Protein AF-A0A920QYJ3-F1 (afdb_monomer)

Nearest PDB structures (foldseek):
  7exs-assembly1_A  TM=9.050E-01  e=3.999E-08  Thermomicrobium roseum DSM 5159
  3m12-assembly1_A  TM=9.155E-01  e=8.946E-07  Bacillus sp. B-0618
  2uzz-assembly2_B  TM=8.452E-01  e=3.110E-07  Escherichia coli BL21(DE3)
  2olo-assembly1_A  TM=8.794E-01  e=6.937E-05  Streptomyces tendae
  3hzl-assembly1_A  TM=8.834E-01  e=9.466E-05  Streptomyces tendae

Mean predicted aligned error: 4.51 Å

Foldseek 3Di:
DVPPQDKDKDFQVRCCVQQVVDDDDGPDIDIGRPPDDDDPVVVVVVVVVVVCVVVPDDDDPPKAWQEKDDDDQAIWTDIPVDIDTDNYDDDPPQCCSCVHPVVCVVPRHDDDDDDDFAADPDLVSQACVRHGWDWDQDPVGIDTDHGDDPDHGD

pLDDT: mean 94.64, std 5.42, range [56.47, 98.69]

Radius of gyration: 22.28 Å; Cα contacts (8 Å, |Δi|>4): 177; chains: 1; bounding box: 51×38×58 Å

Sequence (154 aa):
MLHDIPHRVLNHAQINEEFPGYQLPPGHMGLLQGDGGFVLSERSIVAYANAAMSTGAEIHAREVVSGWEPDQGGVRVFTDRGEYTAERLVITAGAWTSGMVPILDDLAVPERQVLAWLQPIDGSLYTPEVFPVFNAYFDEGRYYGFPVYGIPGF

Solvent-accessible surface area (backbone atoms only — not comparable to full-atom values): 9810 Å² total; per-residue (Å²): 132,93,75,80,71,74,66,46,83,36,46,23,68,56,45,32,68,74,24,69,69,47,83,60,57,89,90,42,72,47,78,48,48,83,90,61,81,85,75,64,59,72,61,52,51,52,51,51,53,51,53,43,41,76,74,70,51,85,82,78,76,99,60,52,75,78,48,70,46,82,42,98,86,24,28,35,39,38,40,8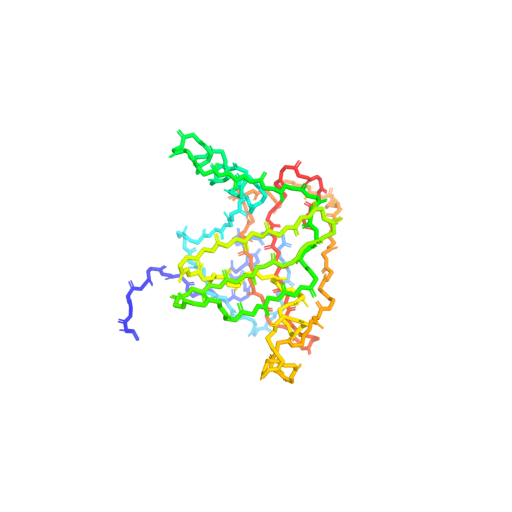3,82,53,77,49,75,42,73,72,84,85,91,81,57,67,74,52,35,24,87,76,39,69,93,31,49,91,73,53,67,72,74,95,82,84,86,75,66,47,75,58,96,62,58,80,43,31,29,72,92,49,21,75,66,46,76,48,80,53,97,93,41,79,48,70,53,50,31,41,64,101,51,86,25,57

Secondary structure (DSSP, 8-state):
--S----EEEEHHHHHHH-TT--PPTT-EEEE-TT-----HHHHHHHHHHHHHHTT----TT--EEEEEEETTEEEEEESS-EEEES------GGGHHHH-GGGTTTS------------SSGGGGSTTTS--EEEEETTEEEEE---BSBS--

Structure (mmCIF, N/CA/C/O backbone):
data_AF-A0A920QYJ3-F1
#
_entry.id   AF-A0A920QYJ3-F1
#
loop_
_atom_site.group_PDB
_atom_site.id
_atom_site.type_symbol
_atom_site.label_atom_id
_atom_site.label_alt_id
_atom_site.label_comp_id
_atom_site.label_asym_id
_atom_site.label_entity_id
_atom_site.label_seq_id
_atom_site.pdbx_PDB_ins_code
_atom_site.Cartn_x
_atom_site.Cartn_y
_atom_site.Cartn_z
_atom_site.occupancy
_atom_site.B_iso_or_equiv
_atom_site.auth_seq_id
_atom_site.auth_comp_id
_atom_site.auth_asym_id
_atom_site.auth_atom_id
_atom_site.pdbx_PDB_model_num
ATOM 1 N N . MET A 1 1 ? -13.395 -4.180 -23.277 1.00 56.47 1 MET A N 1
ATOM 2 C CA . MET A 1 1 ? -13.354 -2.702 -23.247 1.00 56.47 1 MET A CA 1
ATOM 3 C C . MET A 1 1 ? -14.502 -2.151 -22.397 1.00 56.47 1 MET A C 1
ATOM 5 O O . MET A 1 1 ? -15.363 -1.467 -22.921 1.00 56.47 1 MET A O 1
ATOM 9 N N . LEU A 1 2 ? -14.570 -2.485 -21.101 1.00 76.75 2 LEU A N 1
ATOM 10 C CA . LEU A 1 2 ? -15.659 -2.003 -20.230 1.00 76.75 2 LEU A CA 1
ATOM 11 C C . LEU A 1 2 ? -15.351 -0.625 -19.609 1.00 76.75 2 LEU A C 1
ATOM 13 O O . LEU A 1 2 ? -16.271 0.093 -19.241 1.00 76.75 2 LEU A O 1
ATOM 17 N N . HIS A 1 3 ? -14.066 -0.266 -19.507 1.00 87.44 3 HIS A N 1
ATOM 18 C CA . HIS A 1 3 ? -13.602 0.886 -18.723 1.00 87.44 3 HIS A CA 1
ATOM 19 C C . HIS A 1 3 ? -12.820 1.942 -19.520 1.00 87.44 3 HIS A C 1
ATOM 21 O O . HIS A 1 3 ? -12.494 2.972 -18.950 1.00 87.44 3 HIS A O 1
ATOM 27 N N . ASP A 1 4 ? -12.509 1.684 -20.797 1.00 90.81 4 ASP A N 1
ATOM 28 C CA . ASP A 1 4 ? -11.807 2.611 -21.711 1.00 90.81 4 ASP A CA 1
ATOM 29 C C . ASP A 1 4 ? -10.556 3.306 -21.123 1.00 90.81 4 ASP A C 1
ATOM 31 O O . ASP A 1 4 ? -10.293 4.481 -21.360 1.00 90.81 4 ASP A O 1
ATOM 35 N N . ILE A 1 5 ? -9.780 2.573 -20.316 1.00 93.56 5 ILE A N 1
ATOM 36 C CA . ILE A 1 5 ? -8.562 3.093 -19.681 1.00 93.56 5 ILE A CA 1
ATOM 37 C C . ILE A 1 5 ? -7.466 3.222 -20.749 1.00 93.56 5 ILE A C 1
ATOM 39 O O . ILE A 1 5 ? -7.163 2.213 -21.396 1.00 93.56 5 ILE A O 1
ATOM 43 N N . PRO A 1 6 ? -6.836 4.398 -20.935 1.00 95.06 6 PRO A N 1
ATOM 44 C CA . PRO A 1 6 ? -5.733 4.560 -21.875 1.00 95.06 6 PRO A CA 1
ATOM 45 C C . PRO A 1 6 ? -4.547 3.656 -21.526 1.00 95.06 6 PRO A C 1
ATOM 47 O O . PRO A 1 6 ? -3.975 3.735 -20.440 1.00 95.06 6 PRO A O 1
ATOM 50 N N . HIS A 1 7 ? -4.155 2.799 -22.465 1.00 95.75 7 HIS A N 1
ATOM 51 C CA . HIS A 1 7 ? -3.015 1.903 -22.299 1.00 95.75 7 HIS A CA 1
ATOM 52 C C . HIS A 1 7 ? -2.357 1.579 -23.639 1.00 95.75 7 HIS A C 1
ATOM 54 O O . HIS A 1 7 ? -2.964 1.696 -24.704 1.00 95.75 7 HIS A O 1
ATOM 60 N N . ARG A 1 8 ? -1.102 1.137 -23.574 1.00 97.19 8 ARG A N 1
ATOM 61 C CA . ARG A 1 8 ? -0.337 0.622 -24.710 1.00 97.19 8 ARG A CA 1
ATOM 62 C C . ARG A 1 8 ? -0.037 -0.850 -24.474 1.00 97.19 8 ARG A C 1
ATOM 64 O O . ARG A 1 8 ? 0.420 -1.219 -23.397 1.00 97.19 8 ARG A O 1
ATOM 71 N N . VAL A 1 9 ? -0.281 -1.681 -25.480 1.00 97.69 9 VAL A N 1
ATOM 72 C CA . VAL A 1 9 ? 0.131 -3.089 -25.473 1.00 97.69 9 VAL A CA 1
ATOM 73 C C . VAL A 1 9 ? 1.478 -3.182 -26.175 1.00 97.69 9 VAL A C 1
ATOM 75 O O . VAL A 1 9 ? 1.599 -2.754 -27.321 1.00 97.69 9 VAL A O 1
ATOM 78 N N . LEU A 1 10 ? 2.474 -3.720 -25.479 1.00 98.25 10 LEU A N 1
ATOM 79 C CA . LEU A 1 10 ? 3.854 -3.809 -25.945 1.00 98.25 10 LEU A CA 1
ATOM 80 C C . LEU A 1 10 ? 4.297 -5.272 -25.951 1.00 98.25 10 LEU A C 1
ATOM 82 O O . LEU A 1 10 ? 3.986 -6.024 -25.026 1.00 98.25 10 LEU A O 1
ATOM 86 N N . ASN A 1 11 ? 5.034 -5.679 -26.979 1.00 98.12 11 ASN A N 1
ATOM 87 C CA . ASN A 1 11 ? 5.756 -6.948 -26.953 1.00 98.12 11 ASN A CA 1
ATOM 88 C C . ASN A 1 11 ? 7.121 -6.790 -26.260 1.00 98.12 11 ASN A C 1
ATOM 90 O O . ASN A 1 11 ? 7.584 -5.677 -26.013 1.00 98.12 11 ASN A O 1
ATOM 94 N N . HIS A 1 12 ? 7.783 -7.910 -25.970 1.00 97.19 12 HIS A N 1
ATOM 95 C CA . HIS A 1 12 ? 9.097 -7.922 -25.320 1.00 97.19 12 HIS A CA 1
ATOM 96 C C . HIS A 1 12 ? 10.148 -7.027 -26.008 1.00 97.19 12 HIS A C 1
ATOM 98 O O . HIS A 1 12 ? 10.945 -6.396 -25.323 1.00 97.19 12 HIS A O 1
ATOM 104 N N . ALA A 1 13 ? 10.163 -6.954 -27.346 1.00 98.12 13 ALA A N 1
ATOM 105 C CA . ALA A 1 13 ? 11.150 -6.169 -28.083 1.00 98.12 13 ALA A CA 1
ATOM 106 C C . ALA A 1 13 ? 10.923 -4.667 -27.874 1.00 98.12 13 ALA A C 1
ATOM 108 O O . ALA A 1 13 ? 11.872 -3.950 -27.582 1.00 98.12 13 ALA A O 1
ATOM 109 N N . GLN A 1 14 ? 9.665 -4.224 -27.935 1.00 98.38 14 GLN A N 1
ATOM 110 C CA . GLN A 1 14 ? 9.279 -2.841 -27.649 1.00 98.38 14 GLN A CA 1
ATOM 111 C C . GLN A 1 14 ? 9.565 -2.469 -26.192 1.00 98.38 14 GLN A C 1
ATOM 113 O O . GLN A 1 14 ? 10.071 -1.386 -25.928 1.00 98.38 14 GLN A O 1
ATOM 118 N N . ILE A 1 15 ? 9.296 -3.374 -25.242 1.00 97.75 15 ILE A N 1
ATOM 119 C CA . ILE A 1 15 ? 9.601 -3.138 -23.823 1.00 97.75 15 ILE A CA 1
ATOM 120 C C . ILE A 1 15 ? 11.106 -2.958 -23.619 1.00 97.75 15 ILE A C 1
ATOM 122 O O . ILE A 1 15 ? 11.514 -1.994 -22.985 1.00 97.75 15 ILE A O 1
ATOM 126 N N . ASN A 1 16 ? 11.928 -3.851 -24.172 1.00 97.25 16 ASN A N 1
ATOM 127 C CA . ASN A 1 16 ? 13.380 -3.780 -24.007 1.00 97.25 16 ASN A CA 1
ATOM 128 C C . ASN A 1 16 ? 13.999 -2.571 -24.734 1.00 97.25 16 ASN A C 1
ATOM 130 O O . ASN A 1 16 ? 15.053 -2.094 -24.322 1.00 97.25 16 ASN A O 1
ATOM 134 N N . GLU A 1 17 ? 13.372 -2.087 -25.812 1.00 97.50 17 GLU A N 1
ATOM 135 C CA . GLU A 1 17 ? 13.794 -0.877 -26.528 1.00 97.50 17 GLU A CA 1
ATOM 136 C C . GLU A 1 17 ? 13.426 0.400 -25.758 1.00 97.50 17 GLU A C 1
ATOM 138 O O . GLU A 1 17 ? 14.270 1.276 -25.584 1.00 97.50 17 GLU A O 1
ATOM 143 N N . GLU A 1 18 ? 12.18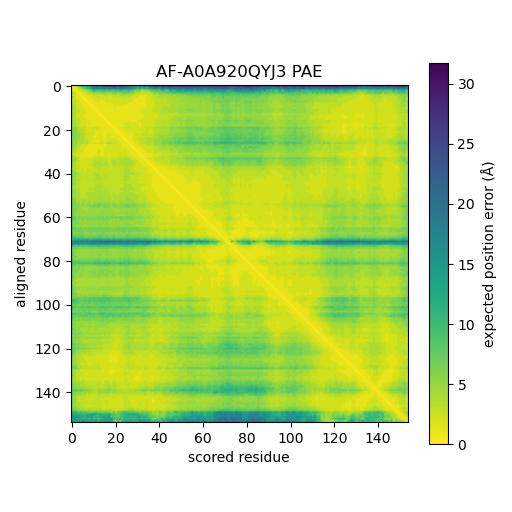3 0.507 -25.276 1.00 97.06 18 GLU A N 1
ATOM 144 C CA . GLU A 1 18 ? 11.693 1.698 -24.567 1.00 97.06 18 GLU A CA 1
ATOM 145 C C . GLU A 1 18 ? 12.225 1.795 -23.132 1.00 97.06 18 GLU A C 1
ATOM 147 O O . GLU A 1 18 ? 12.448 2.895 -22.627 1.00 97.06 18 GLU A O 1
ATO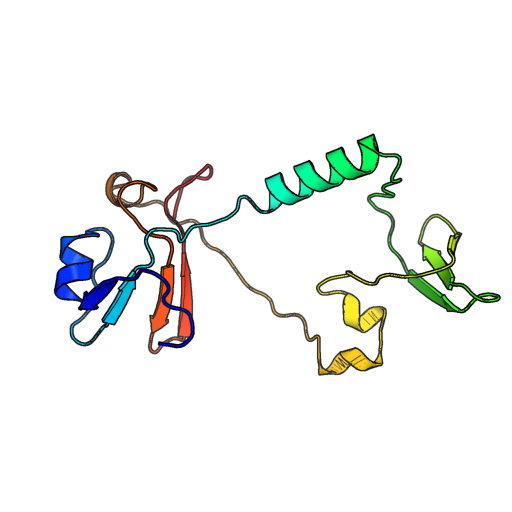M 152 N N . PHE A 1 19 ? 12.443 0.653 -22.478 1.00 96.94 19 PHE A N 1
ATOM 153 C CA . PHE A 1 19 ? 12.806 0.550 -21.068 1.00 96.94 19 PHE A CA 1
ATOM 154 C C . PHE A 1 19 ? 14.040 -0.357 -20.908 1.00 96.94 19 PHE A C 1
ATOM 156 O O . PHE A 1 19 ? 13.919 -1.518 -20.507 1.00 96.94 19 PHE A O 1
ATOM 163 N N . PRO A 1 20 ? 15.250 0.158 -21.194 1.00 95.44 20 PRO A N 1
ATOM 164 C CA . PRO A 1 20 ? 16.481 -0.638 -21.277 1.00 95.44 20 PRO A CA 1
ATOM 165 C C . PRO A 1 20 ? 16.950 -1.253 -19.945 1.00 95.44 20 PRO A C 1
ATOM 167 O O . PRO A 1 20 ? 17.894 -2.043 -19.934 1.00 95.44 20 PRO A O 1
ATOM 170 N N . GLY A 1 21 ? 16.301 -0.923 -18.822 1.00 94.06 21 GLY A N 1
ATOM 171 C CA . GLY A 1 21 ? 16.465 -1.651 -17.559 1.00 94.06 21 GLY A CA 1
ATOM 172 C C . GLY A 1 21 ? 15.918 -3.087 -17.606 1.00 94.06 21 GLY A C 1
ATOM 173 O O . GLY A 1 21 ? 16.322 -3.919 -16.798 1.00 94.06 21 GLY A O 1
ATOM 174 N N . TYR A 1 22 ? 15.038 -3.408 -18.560 1.00 94.50 22 TYR A N 1
ATOM 175 C CA . TYR A 1 22 ? 14.521 -4.760 -18.766 1.00 94.50 22 TYR A CA 1
ATOM 176 C C . TYR A 1 22 ? 15.298 -5.545 -19.826 1.00 94.50 22 TYR A C 1
ATOM 178 O O . TYR A 1 22 ? 15.844 -5.003 -20.785 1.00 94.50 22 TYR A O 1
ATOM 186 N N . GLN A 1 23 ? 15.275 -6.869 -19.673 1.00 94.12 23 GLN A N 1
ATOM 187 C CA . GLN A 1 23 ? 15.748 -7.835 -20.666 1.00 94.12 23 GLN A CA 1
ATOM 188 C C . GLN A 1 23 ? 14.735 -8.981 -20.782 1.00 94.12 23 GLN A C 1
ATOM 190 O O . GLN A 1 23 ? 15.022 -10.132 -20.456 1.00 94.12 23 GLN A O 1
ATOM 195 N N . LEU A 1 24 ? 13.507 -8.659 -21.193 1.00 94.94 24 LEU A N 1
ATOM 196 C CA . LEU A 1 24 ? 12.428 -9.638 -21.305 1.00 94.94 24 LEU A CA 1
ATOM 197 C C . LEU A 1 24 ? 12.663 -10.599 -22.480 1.00 94.94 24 LEU A C 1
ATOM 199 O O . LEU A 1 24 ? 12.989 -10.144 -23.587 1.00 94.94 24 LEU A O 1
ATOM 203 N N . PRO A 1 25 ? 12.464 -11.914 -22.288 1.00 93.38 25 PRO A N 1
ATOM 204 C CA . PRO A 1 25 ? 12.631 -12.880 -23.359 1.00 93.38 25 PRO A CA 1
ATOM 205 C C . PRO A 1 25 ? 11.444 -12.851 -24.341 1.00 93.38 25 PRO A C 1
ATOM 207 O O . PRO A 1 25 ? 10.360 -12.349 -24.013 1.00 93.38 25 PRO A O 1
ATOM 210 N N . PRO A 1 26 ? 11.616 -13.419 -25.551 1.00 96.00 26 PRO A N 1
ATOM 211 C CA . PRO A 1 26 ? 10.537 -13.553 -26.521 1.00 96.00 26 PRO A CA 1
ATOM 212 C C . PRO A 1 26 ? 9.267 -14.184 -25.945 1.00 96.00 26 PRO A C 1
ATOM 214 O O . PRO A 1 26 ? 9.324 -15.062 -25.088 1.00 96.00 26 PRO A O 1
ATOM 217 N N . GLY A 1 27 ? 8.110 -13.732 -26.430 1.00 93.38 27 GLY A N 1
ATOM 218 C CA . GLY A 1 27 ? 6.797 -14.208 -25.977 1.00 93.38 27 GLY A CA 1
ATOM 219 C C . GLY A 1 27 ? 6.204 -13.446 -24.788 1.00 93.38 27 GLY A C 1
ATOM 220 O O . GLY A 1 27 ? 5.011 -13.589 -24.532 1.00 93.38 27 GLY A O 1
ATOM 221 N N . HIS A 1 28 ? 6.979 -12.591 -24.111 1.00 95.38 28 HIS A N 1
ATOM 222 C CA . HIS A 1 28 ? 6.434 -11.700 -23.088 1.00 95.38 28 HIS A CA 1
ATOM 223 C C . HIS A 1 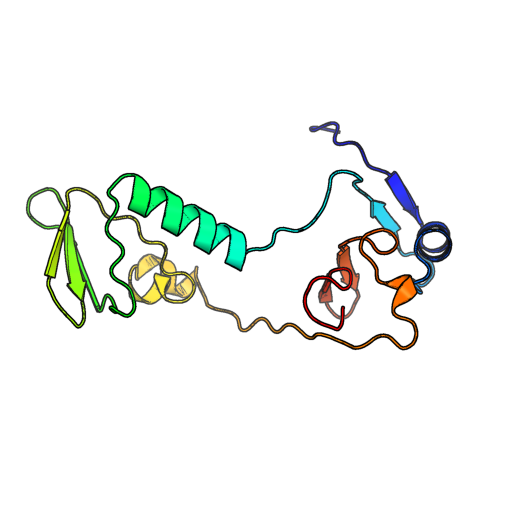28 ? 5.660 -10.539 -23.716 1.00 95.38 28 HIS A C 1
ATOM 225 O O . HIS A 1 28 ? 6.063 -9.964 -24.733 1.00 95.38 28 HIS A O 1
ATOM 231 N N . MET A 1 29 ? 4.551 -10.191 -23.068 1.00 97.00 29 MET A N 1
ATOM 232 C CA . MET A 1 29 ? 3.686 -9.070 -23.413 1.00 97.00 29 MET A CA 1
ATOM 233 C C . MET A 1 29 ? 3.483 -8.206 -22.173 1.00 97.00 29 MET A C 1
ATOM 235 O O . MET A 1 29 ? 3.363 -8.725 -21.064 1.00 97.00 29 MET A O 1
ATOM 239 N N . GLY A 1 30 ? 3.412 -6.896 -22.371 1.00 96.19 30 GLY A N 1
ATOM 240 C CA . GLY A 1 30 ? 3.158 -5.923 -21.320 1.00 96.19 30 GLY A CA 1
ATOM 241 C C . GLY A 1 30 ? 2.015 -4.989 -21.687 1.00 96.19 30 GLY A C 1
ATOM 242 O O . GLY A 1 30 ? 1.750 -4.722 -22.861 1.00 96.19 30 GLY A O 1
ATOM 243 N N . LEU A 1 31 ? 1.350 -4.479 -20.656 1.00 96.75 31 LEU A N 1
ATOM 244 C CA . LEU A 1 31 ? 0.386 -3.395 -20.762 1.00 96.75 31 LEU A CA 1
ATOM 245 C C . LEU A 1 31 ? 0.940 -2.208 -19.979 1.00 96.75 31 LEU A C 1
ATOM 247 O O . LEU A 1 31 ? 1.087 -2.279 -18.762 1.00 96.75 31 LEU A O 1
ATOM 251 N N . LEU A 1 32 ? 1.250 -1.128 -20.689 1.00 96.81 32 LEU A N 1
ATOM 252 C CA . LEU A 1 32 ? 1.713 0.120 -20.104 1.00 96.81 32 LEU A CA 1
ATOM 253 C C . LEU A 1 32 ? 0.533 1.078 -19.961 1.00 96.81 32 LEU A C 1
ATOM 255 O O . LEU A 1 32 ? -0.048 1.510 -20.959 1.00 96.81 32 LEU A O 1
ATOM 259 N N . GLN A 1 33 ? 0.211 1.433 -18.724 1.00 95.88 33 GLN A N 1
ATOM 260 C CA . GLN A 1 33 ? -0.772 2.456 -18.393 1.00 95.88 33 GLN A CA 1
ATOM 261 C C . GLN A 1 33 ? -0.028 3.728 -17.959 1.00 95.88 33 GLN A C 1
ATOM 263 O O . GLN A 1 33 ? 0.628 3.741 -16.922 1.00 95.88 33 GLN A O 1
ATOM 268 N N . GLY A 1 34 ? -0.091 4.782 -18.779 1.00 93.50 34 GLY A N 1
ATOM 269 C CA . GLY A 1 34 ? 0.759 5.972 -18.621 1.00 93.50 34 GLY A CA 1
ATOM 270 C C . GLY A 1 34 ? 0.414 6.873 -17.432 1.00 93.50 34 GLY A C 1
ATOM 271 O O . GLY A 1 34 ? 1.268 7.628 -16.983 1.00 93.50 34 GLY A O 1
ATOM 272 N N . ASP A 1 35 ? -0.812 6.794 -16.917 1.00 93.50 35 ASP A N 1
ATOM 273 C CA . ASP A 1 35 ? -1.250 7.481 -15.695 1.00 93.50 35 ASP A CA 1
ATOM 274 C C . ASP A 1 35 ? -1.127 6.598 -14.436 1.00 93.50 35 ASP A C 1
ATOM 276 O O . ASP A 1 35 ? -1.510 7.011 -13.340 1.00 93.50 35 ASP A O 1
ATOM 280 N N . GLY A 1 36 ? -0.577 5.387 -14.583 1.00 92.50 36 GLY A N 1
ATOM 281 C CA . GLY A 1 36 ? -0.226 4.512 -13.472 1.00 92.50 36 GLY A CA 1
ATOM 282 C C . GLY A 1 36 ? 0.999 5.014 -12.702 1.00 92.50 36 GLY A C 1
ATOM 283 O O . GLY A 1 36 ? 1.810 5.791 -13.204 1.00 92.50 36 GLY A O 1
ATOM 284 N N . GLY A 1 37 ? 1.159 4.549 -11.464 1.00 94.31 37 GLY A N 1
ATOM 285 C CA . GLY A 1 37 ? 2.279 4.952 -10.620 1.00 94.31 37 GLY A CA 1
ATOM 286 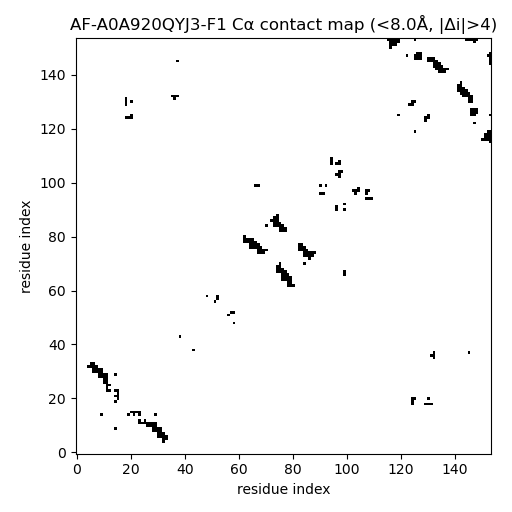C C . GLY A 1 37 ? 2.292 4.243 -9.273 1.00 94.31 37 GLY A C 1
ATOM 287 O O . GLY A 1 37 ? 1.709 3.173 -9.106 1.00 94.31 37 GLY A O 1
ATOM 288 N N . PHE A 1 38 ? 2.962 4.857 -8.303 1.00 95.00 38 PHE A N 1
ATOM 289 C CA . PHE A 1 38 ? 3.084 4.354 -6.938 1.00 95.00 38 PHE A CA 1
ATOM 290 C C . PHE A 1 38 ? 2.768 5.448 -5.921 1.00 95.00 38 PHE A C 1
ATOM 292 O O . PHE A 1 38 ? 2.778 6.640 -6.228 1.00 95.00 38 PHE A O 1
ATOM 299 N N . VAL A 1 39 ? 2.488 5.030 -4.689 1.00 95.62 39 VAL A N 1
ATOM 300 C CA . VAL A 1 39 ? 2.198 5.927 -3.569 1.00 95.62 39 VAL A CA 1
ATOM 301 C C . VAL A 1 39 ? 3.269 5.793 -2.499 1.00 95.62 39 VAL A C 1
ATOM 303 O O . VAL A 1 39 ? 3.730 4.696 -2.189 1.00 95.62 39 VAL A O 1
ATOM 306 N N . LEU A 1 40 ? 3.640 6.917 -1.892 1.00 95.62 40 LEU A N 1
ATOM 307 C CA . LEU A 1 40 ? 4.537 6.938 -0.738 1.00 95.62 40 LEU A CA 1
ATOM 308 C C . LEU A 1 40 ? 3.730 6.593 0.515 1.00 95.62 40 LEU A C 1
ATOM 310 O O . LEU A 1 40 ? 3.349 7.485 1.270 1.00 95.62 40 LEU A O 1
ATOM 314 N N . SER A 1 41 ? 3.435 5.304 0.693 1.00 95.31 41 SER A N 1
ATOM 315 C CA . SER A 1 41 ? 2.476 4.780 1.676 1.00 95.31 41 SER A CA 1
ATOM 316 C C . SER A 1 41 ? 2.679 5.339 3.087 1.00 95.31 41 SER A C 1
ATOM 318 O O . SER A 1 41 ? 1.737 5.858 3.682 1.00 95.31 41 SER A O 1
ATOM 320 N N . GLU A 1 42 ? 3.910 5.328 3.600 1.00 95.56 42 GLU A N 1
ATOM 321 C CA . GLU A 1 42 ? 4.238 5.875 4.923 1.00 95.56 42 GLU A CA 1
ATOM 322 C C . GLU A 1 42 ? 3.930 7.374 5.020 1.00 95.56 42 GLU A C 1
ATOM 324 O O . GLU A 1 42 ? 3.325 7.834 5.989 1.00 95.56 42 GLU A O 1
ATOM 329 N N . ARG A 1 43 ? 4.274 8.148 3.983 1.00 96.94 43 ARG A N 1
ATOM 330 C CA . ARG A 1 43 ? 3.972 9.585 3.938 1.00 96.94 43 ARG A CA 1
ATOM 331 C C . ARG A 1 43 ? 2.473 9.840 3.837 1.00 96.94 43 ARG A C 1
ATOM 333 O O . ARG A 1 43 ? 1.992 10.782 4.460 1.00 96.94 43 ARG A O 1
ATOM 340 N N . SER A 1 44 ? 1.741 9.013 3.093 1.00 98.12 44 SER A N 1
ATOM 341 C CA . SER A 1 44 ? 0.281 9.077 3.014 1.00 98.12 44 SER A CA 1
ATOM 342 C C . SER A 1 44 ? -0.358 8.823 4.381 1.00 98.12 44 SER A C 1
ATOM 344 O O . SER A 1 44 ? -1.225 9.591 4.791 1.00 98.12 44 SER A O 1
ATOM 346 N N . ILE A 1 45 ? 0.109 7.813 5.124 1.00 97.94 45 ILE A N 1
ATOM 347 C CA . ILE A 1 45 ? -0.368 7.513 6.484 1.00 97.94 45 ILE A CA 1
ATOM 348 C C . ILE A 1 45 ? -0.103 8.695 7.421 1.00 97.94 45 ILE A C 1
ATOM 350 O O . ILE A 1 45 ? -1.019 9.149 8.104 1.00 97.94 45 ILE A O 1
ATOM 354 N N . VAL A 1 46 ? 1.119 9.240 7.417 1.00 98.19 46 VAL A N 1
ATOM 355 C CA . VAL A 1 46 ? 1.472 10.411 8.238 1.00 98.19 46 VAL A CA 1
ATOM 356 C C . VAL A 1 46 ? 0.597 11.616 7.888 1.00 98.19 46 VAL A C 1
ATOM 358 O O . VAL A 1 46 ? 0.109 12.303 8.785 1.00 98.19 46 VAL A O 1
ATOM 361 N N . ALA A 1 47 ? 0.360 11.867 6.597 1.00 98.56 47 ALA A N 1
ATOM 362 C CA . ALA A 1 47 ? -0.488 12.967 6.151 1.00 98.56 47 ALA A CA 1
ATOM 363 C C . ALA A 1 47 ? -1.931 12.822 6.662 1.00 98.56 47 ALA A C 1
ATOM 365 O O . ALA A 1 47 ? -2.472 13.776 7.221 1.00 98.56 47 ALA A O 1
ATOM 366 N N . TYR A 1 48 ? -2.531 11.633 6.535 1.00 98.44 48 TYR A N 1
ATOM 367 C CA . TYR A 1 48 ? -3.889 11.384 7.023 1.00 98.44 48 TYR A CA 1
ATOM 368 C C . TYR A 1 48 ? -3.994 11.425 8.549 1.00 98.44 48 TYR A C 1
ATOM 370 O O . TYR A 1 48 ? -4.940 12.015 9.064 1.00 98.44 48 TYR A O 1
ATOM 378 N N . ALA A 1 49 ? -3.022 10.868 9.277 1.00 98.38 49 ALA A N 1
ATOM 379 C CA . ALA A 1 49 ? -2.994 10.927 10.738 1.00 98.38 49 ALA A CA 1
ATOM 380 C C . ALA A 1 49 ? -2.927 12.378 11.239 1.00 98.38 49 ALA A C 1
ATOM 382 O O . ALA A 1 49 ? -3.708 12.779 12.102 1.00 98.38 49 ALA A O 1
ATOM 383 N N . ASN A 1 50 ? -2.046 13.193 10.649 1.00 98.38 50 ASN A N 1
ATOM 384 C CA . ASN A 1 50 ? -1.930 14.610 10.988 1.00 98.38 50 ASN A CA 1
ATOM 385 C C . ASN A 1 50 ? -3.214 15.384 10.664 1.00 98.38 50 ASN A C 1
ATOM 387 O O . ASN A 1 50 ? -3.668 16.182 11.484 1.00 98.38 50 ASN A O 1
ATOM 391 N N . ALA A 1 51 ? -3.819 15.135 9.499 1.00 98.69 51 ALA A N 1
ATOM 392 C CA . ALA A 1 51 ? -5.077 15.767 9.119 1.00 98.69 51 ALA A CA 1
ATOM 393 C C . ALA A 1 51 ? -6.208 15.401 10.096 1.00 98.69 51 ALA A C 1
ATOM 395 O O . ALA A 1 51 ? -6.895 16.294 10.588 1.00 98.69 51 ALA A O 1
ATOM 396 N N . ALA A 1 52 ? -6.351 14.122 10.452 1.00 98.56 52 ALA A N 1
ATOM 397 C CA . ALA A 1 52 ? -7.358 13.663 11.406 1.00 98.56 52 ALA A CA 1
ATOM 398 C C . ALA A 1 52 ? -7.183 14.317 12.787 1.00 98.56 52 ALA A C 1
ATOM 400 O O . ALA A 1 52 ? -8.141 14.873 13.331 1.00 98.56 52 ALA A O 1
ATOM 401 N N . MET A 1 53 ? -5.956 14.337 13.322 1.00 98.44 53 MET A N 1
ATOM 402 C CA . MET A 1 53 ? -5.665 15.002 14.599 1.00 98.44 53 MET A CA 1
ATOM 403 C C . MET A 1 53 ? -5.956 16.505 14.545 1.00 98.44 53 MET A C 1
ATOM 405 O O . MET A 1 53 ? -6.508 17.058 15.492 1.00 98.44 53 MET A O 1
ATOM 409 N N . SER A 1 54 ? -5.670 17.170 13.419 1.00 98.50 54 SER A N 1
ATOM 410 C CA . SER A 1 54 ? -5.984 18.598 13.251 1.00 98.50 54 SER A CA 1
ATOM 411 C C . SER A 1 54 ? -7.489 18.902 13.281 1.00 98.50 54 SER A C 1
ATOM 413 O O . SER A 1 54 ? -7.884 20.022 13.593 1.00 98.50 54 SER A O 1
ATOM 415 N N . THR A 1 55 ? -8.325 17.897 13.002 1.00 98.50 55 THR A N 1
ATOM 416 C CA . THR A 1 55 ? -9.791 17.969 13.098 1.00 98.50 55 THR A CA 1
ATOM 417 C C . THR A 1 55 ? -10.353 17.434 14.421 1.00 98.50 55 THR A C 1
ATOM 419 O O . THR A 1 55 ? -11.568 17.340 14.564 1.00 98.50 55 THR A O 1
ATOM 422 N N . GLY A 1 56 ? -9.493 17.106 15.392 1.00 98.50 56 GLY A N 1
ATOM 423 C CA . GLY A 1 56 ? -9.892 16.668 16.733 1.00 98.50 56 GLY A CA 1
ATOM 424 C C . GLY A 1 56 ? -9.920 15.155 16.954 1.00 98.50 56 GLY A C 1
ATOM 425 O O . GLY A 1 56 ? -10.407 14.722 17.992 1.00 98.50 56 GLY A O 1
ATOM 426 N N . ALA A 1 57 ? -9.415 14.341 16.022 1.00 98.50 57 ALA A N 1
ATOM 427 C CA . ALA A 1 57 ? -9.248 12.912 16.282 1.00 98.50 57 ALA A CA 1
ATOM 428 C C . ALA A 1 57 ? -8.130 12.667 17.309 1.00 98.50 57 ALA A C 1
ATOM 430 O O . ALA A 1 57 ? -7.063 13.280 17.239 1.00 98.50 57 ALA A O 1
ATOM 431 N N . GLU A 1 58 ? -8.345 11.720 18.216 1.00 98.06 58 GLU A N 1
ATOM 432 C CA . GLU A 1 58 ? -7.343 11.283 19.188 1.00 98.06 58 GLU A CA 1
ATOM 433 C C . GLU A 1 58 ? -6.651 10.007 18.687 1.00 98.06 58 GLU A C 1
ATOM 435 O O . GLU A 1 58 ? -7.310 9.043 18.294 1.00 98.06 58 GLU A O 1
ATOM 440 N N . ILE A 1 59 ? -5.312 9.996 18.674 1.00 97.81 59 ILE A N 1
ATOM 441 C CA . ILE A 1 59 ? -4.513 8.826 18.280 1.00 97.81 59 ILE A CA 1
ATOM 442 C C . ILE A 1 59 ? -3.738 8.307 19.490 1.00 97.81 59 ILE A C 1
ATOM 444 O O . ILE A 1 59 ? -2.746 8.896 19.924 1.00 97.81 59 ILE A O 1
ATOM 448 N N . HIS A 1 60 ? -4.159 7.145 19.977 1.00 97.56 60 HIS A N 1
ATOM 449 C CA . HIS A 1 60 ? -3.505 6.406 21.051 1.00 97.56 60 HIS A CA 1
ATOM 450 C C . HIS A 1 60 ? -2.448 5.455 20.474 1.00 97.56 60 HIS A C 1
ATOM 452 O O . HIS A 1 60 ? -2.720 4.305 20.138 1.00 97.56 60 HIS A O 1
ATOM 458 N N . ALA A 1 61 ? -1.225 5.956 20.280 1.00 96.62 61 ALA A N 1
ATOM 459 C CA . ALA A 1 61 ? -0.126 5.160 19.734 1.00 96.62 61 ALA A CA 1
ATOM 460 C C . ALA A 1 61 ? 0.578 4.311 20.808 1.00 96.62 61 ALA A C 1
ATOM 462 O O . ALA A 1 61 ? 0.737 4.738 21.952 1.00 96.62 61 ALA A O 1
ATOM 463 N N . ARG A 1 62 ? 1.132 3.160 20.392 1.00 96.94 62 ARG A N 1
ATOM 464 C CA . ARG A 1 62 ? 1.848 2.201 21.269 1.00 96.94 62 ARG A CA 1
ATOM 465 C C . ARG A 1 62 ? 0.958 1.645 22.385 1.00 96.94 62 ARG A C 1
ATOM 467 O O . ARG A 1 62 ? 1.423 1.439 23.507 1.00 96.94 62 ARG A O 1
ATOM 474 N N . GLU A 1 63 ? -0.305 1.441 22.053 1.00 98.19 63 GLU A N 1
ATOM 475 C CA . GLU A 1 63 ? -1.339 0.915 22.925 1.00 98.19 63 GLU A CA 1
ATOM 476 C C . GLU A 1 63 ? -2.001 -0.253 22.200 1.00 98.19 63 GLU A C 1
ATOM 478 O O . GLU A 1 63 ? -2.471 -0.116 21.068 1.00 98.19 63 GLU A O 1
ATOM 483 N N . VAL A 1 64 ? -1.916 -1.434 22.802 1.00 97.81 64 VAL A N 1
ATOM 484 C CA . VAL A 1 64 ? -2.317 -2.693 22.178 1.00 97.81 64 VAL A CA 1
ATOM 485 C C . VAL A 1 64 ? -3.719 -3.027 22.653 1.00 97.81 64 VAL A C 1
ATOM 487 O O . VAL A 1 64 ? -3.947 -3.216 23.845 1.00 97.81 64 VAL A O 1
ATOM 490 N N . VAL A 1 65 ? -4.654 -3.139 21.712 1.00 97.81 65 VAL A N 1
ATOM 491 C CA . VAL A 1 65 ? -5.996 -3.660 21.990 1.00 97.81 65 VAL A CA 1
ATOM 492 C C . VAL A 1 65 ? -5.894 -5.157 22.283 1.00 97.81 65 VAL A C 1
ATOM 494 O O . VAL A 1 65 ? -5.379 -5.917 21.463 1.00 97.81 65 VAL A O 1
ATOM 497 N N . SER A 1 66 ? -6.391 -5.573 23.446 1.00 96.19 66 SER A N 1
ATOM 498 C CA . SER A 1 66 ? -6.421 -6.969 23.896 1.00 96.19 66 SER A CA 1
ATOM 499 C C . SER A 1 66 ? -7.770 -7.646 23.643 1.00 96.19 66 SER A C 1
ATOM 501 O O . SER A 1 66 ? -7.837 -8.872 23.588 1.00 96.19 66 SER A O 1
ATOM 503 N N . GLY A 1 67 ? -8.837 -6.867 23.448 1.00 96.75 67 GLY A N 1
ATOM 504 C CA . GLY A 1 67 ? -10.165 -7.378 23.131 1.00 96.75 67 GLY A CA 1
ATOM 505 C C . GLY A 1 67 ? -11.218 -6.279 23.056 1.00 96.75 67 GLY A C 1
ATOM 506 O O . GLY A 1 67 ? -10.945 -5.106 23.314 1.00 96.75 67 GLY A O 1
ATOM 507 N N . TRP A 1 68 ? -12.437 -6.668 22.700 1.00 97.69 68 TRP A N 1
ATOM 508 C CA . TRP A 1 68 ? -13.595 -5.784 22.682 1.00 97.69 68 TRP A CA 1
ATOM 509 C C . TRP A 1 68 ? -14.880 -6.588 22.890 1.00 97.69 68 TRP A C 1
ATOM 511 O O . TRP A 1 68 ? -14.920 -7.791 22.626 1.00 97.69 68 TRP A O 1
ATOM 521 N N . GLU A 1 69 ? -15.934 -5.919 23.339 1.00 97.25 69 GLU A N 1
ATOM 522 C CA . GLU A 1 69 ? -17.260 -6.511 23.507 1.00 97.25 69 GLU A CA 1
ATOM 523 C C . GLU A 1 69 ? -18.371 -5.488 23.219 1.00 97.25 69 GLU A C 1
ATOM 525 O O . GLU A 1 69 ? -18.142 -4.280 23.324 1.00 97.25 69 GLU A O 1
ATOM 530 N N . PRO A 1 70 ? -19.584 -5.923 22.837 1.00 96.69 70 PRO A N 1
ATOM 531 C CA . PRO A 1 70 ? -20.747 -5.042 22.805 1.00 96.69 70 PRO A CA 1
ATOM 532 C C . PRO A 1 70 ? -21.081 -4.517 24.209 1.00 96.69 70 PRO A C 1
ATOM 534 O O . PRO A 1 70 ? -21.149 -5.295 25.156 1.00 96.69 70 PRO A O 1
ATOM 537 N N . ASP A 1 71 ? -21.368 -3.221 24.336 1.00 94.75 71 ASP A N 1
ATOM 538 C CA . ASP A 1 71 ? -21.702 -2.580 25.615 1.00 94.75 71 ASP A CA 1
ATOM 539 C C . ASP A 1 71 ? -22.860 -1.590 25.442 1.00 94.75 71 ASP A C 1
ATOM 541 O O . ASP A 1 71 ? -22.722 -0.590 24.748 1.00 94.75 71 ASP A O 1
ATOM 545 N N . GLN A 1 72 ? -24.020 -1.891 26.037 1.00 85.50 72 GLN A N 1
ATOM 546 C CA . GLN A 1 72 ? -25.214 -1.024 26.107 1.00 85.50 72 GLN A CA 1
ATOM 547 C C . GLN A 1 72 ? -25.527 -0.188 24.844 1.00 85.50 72 GLN A C 1
ATOM 549 O O . GLN A 1 72 ? -25.753 1.017 24.915 1.00 85.50 72 GLN A O 1
ATOM 554 N N . GLY A 1 73 ? -25.589 -0.829 23.672 1.00 90.12 73 GLY A N 1
ATOM 555 C CA . GLY A 1 73 ? -25.897 -0.150 22.402 1.00 90.12 73 GLY A CA 1
ATOM 556 C C . GLY A 1 73 ? -24.682 0.426 21.666 1.00 90.12 73 GLY A C 1
ATOM 557 O O . GLY A 1 73 ? -24.848 1.006 20.597 1.00 90.12 73 GLY A O 1
ATOM 558 N N . GLY A 1 74 ? -23.481 0.218 22.200 1.00 96.69 74 GLY A N 1
ATOM 559 C CA . GLY A 1 74 ? -22.199 0.499 21.573 1.00 96.69 74 GLY A CA 1
ATOM 560 C C . GLY A 1 74 ? -21.207 -0.643 21.794 1.00 96.69 74 GLY A C 1
ATOM 561 O O . GLY A 1 74 ? -21.562 -1.824 21.758 1.00 96.69 74 GLY A O 1
ATOM 562 N N . VAL A 1 75 ? -19.949 -0.281 22.006 1.00 98.06 75 VAL A N 1
ATOM 563 C CA . VAL A 1 75 ? -18.813 -1.186 22.177 1.00 98.06 75 VAL A CA 1
ATOM 564 C C . VAL A 1 75 ? -17.932 -0.724 23.328 1.00 98.06 75 VAL A C 1
ATOM 566 O O . VAL A 1 75 ? -17.802 0.475 23.587 1.00 98.06 75 VAL A O 1
ATOM 569 N N . ARG A 1 76 ? -17.265 -1.683 23.960 1.00 98.25 76 ARG A N 1
ATOM 570 C CA . ARG A 1 76 ? -16.158 -1.461 24.880 1.00 98.25 76 ARG A CA 1
ATOM 571 C C . ARG A 1 76 ? -14.900 -2.114 24.330 1.00 98.25 76 ARG A C 1
ATOM 573 O O . ARG A 1 76 ? -14.958 -3.230 23.825 1.00 98.25 76 ARG A O 1
ATOM 580 N N . VAL A 1 77 ? -13.777 -1.411 24.412 1.00 98.19 77 VAL A N 1
ATOM 581 C CA . VAL A 1 77 ? -12.463 -1.851 23.935 1.00 98.19 77 VAL A CA 1
ATOM 582 C C . VAL A 1 77 ? -11.498 -1.866 25.112 1.00 98.19 77 VAL A C 1
ATOM 584 O O . VAL A 1 77 ? -11.385 -0.875 25.833 1.00 98.19 77 VAL A O 1
ATOM 587 N N . PHE A 1 78 ? -10.797 -2.983 25.281 1.00 98.12 78 PHE A N 1
ATOM 588 C CA . PHE A 1 78 ? -9.798 -3.188 26.322 1.00 98.12 78 PHE A CA 1
ATOM 589 C C . PHE A 1 78 ? -8.402 -3.079 25.718 1.00 98.12 78 PHE A C 1
ATOM 591 O O . PHE A 1 78 ? -8.128 -3.654 24.659 1.00 98.12 78 PHE A O 1
ATOM 598 N N . THR A 1 79 ? -7.512 -2.361 26.393 1.00 98.25 79 THR A N 1
ATOM 599 C CA . THR A 1 79 ? -6.114 -2.205 25.985 1.00 98.25 79 THR A CA 1
ATOM 600 C C . THR A 1 79 ? -5.167 -2.559 27.128 1.00 98.25 79 THR A C 1
ATOM 602 O O . THR A 1 79 ? -5.586 -2.862 28.246 1.00 98.25 79 THR A O 1
ATOM 605 N N . ASP A 1 80 ? -3.863 -2.514 26.867 1.00 97.94 80 ASP A N 1
ATOM 606 C CA . ASP A 1 80 ? -2.825 -2.615 27.895 1.00 97.94 80 ASP A CA 1
ATOM 607 C C . ASP A 1 80 ? -2.688 -1.351 28.771 1.00 97.94 80 ASP A C 1
ATOM 609 O O . ASP A 1 80 ? -1.878 -1.336 29.701 1.00 97.94 80 ASP A O 1
ATOM 613 N N . ARG A 1 81 ? -3.466 -0.293 28.502 1.00 98.06 81 ARG A N 1
ATOM 614 C CA . ARG A 1 81 ? -3.394 0.995 29.216 1.00 98.06 81 ARG A CA 1
ATOM 615 C C . ARG A 1 81 ? -4.730 1.508 29.742 1.00 98.06 81 ARG A C 1
ATOM 617 O O . ARG A 1 81 ? -4.718 2.382 30.609 1.00 98.06 81 ARG A O 1
ATOM 624 N N . GLY A 1 82 ? -5.856 0.987 29.265 1.00 96.81 82 GLY A N 1
ATOM 625 C CA . GLY A 1 82 ? -7.170 1.451 29.685 1.00 96.81 82 GLY A CA 1
ATOM 626 C C . GLY A 1 82 ? -8.343 0.742 29.018 1.00 96.81 82 GLY A C 1
ATOM 627 O O . GLY A 1 82 ? -8.203 -0.277 28.342 1.00 96.81 82 GLY A O 1
ATOM 628 N N . GLU A 1 83 ? -9.521 1.316 29.245 1.00 97.94 83 GLU A N 1
ATOM 629 C CA . GLU A 1 83 ? -10.786 0.894 28.655 1.00 97.94 83 GLU A CA 1
ATOM 630 C C . GLU A 1 83 ? -11.446 2.088 27.971 1.00 97.94 83 GLU A C 1
ATOM 632 O O . GLU A 1 83 ? -11.471 3.194 28.518 1.00 97.94 83 GLU A O 1
ATOM 637 N N . TYR A 1 84 ? -12.008 1.851 26.789 1.00 97.94 84 TYR A N 1
ATOM 638 C CA . TYR A 1 84 ? -12.670 2.869 25.979 1.00 97.94 84 TYR A CA 1
ATOM 639 C C . TYR A 1 84 ? -14.066 2.403 25.597 1.00 97.94 84 TYR A C 1
ATOM 641 O O . TYR A 1 84 ? -14.261 1.230 25.278 1.00 97.94 84 TYR A O 1
ATOM 649 N N . THR A 1 85 ? -15.027 3.322 25.574 1.00 97.88 85 THR A N 1
ATOM 650 C CA . THR A 1 85 ? -16.381 3.063 25.077 1.00 97.88 85 THR A CA 1
ATOM 651 C C . THR A 1 85 ? -16.698 3.957 23.887 1.00 97.88 85 THR A C 1
ATOM 653 O O . THR A 1 85 ? -16.256 5.104 23.810 1.00 97.88 85 THR A O 1
ATOM 656 N N . ALA A 1 86 ? -17.451 3.422 22.929 1.00 97.69 86 ALA A N 1
ATOM 657 C CA . ALA A 1 86 ? -17.891 4.151 21.743 1.00 97.69 86 ALA A CA 1
ATOM 658 C C . ALA A 1 86 ? -19.216 3.587 21.219 1.00 97.69 86 ALA A C 1
ATOM 660 O O . ALA A 1 86 ? -19.569 2.447 21.497 1.00 97.69 86 ALA A O 1
ATOM 661 N N . GLU A 1 87 ? -19.942 4.352 20.403 1.00 97.94 87 GLU A N 1
ATOM 662 C CA . GLU A 1 87 ? -21.167 3.859 19.751 1.00 97.94 87 GLU A CA 1
ATOM 663 C C . GLU A 1 87 ? -20.877 2.827 18.649 1.00 97.94 87 GLU A C 1
ATOM 665 O O . GLU A 1 87 ? -21.720 1.991 18.331 1.00 97.94 87 GLU A O 1
ATOM 670 N N . ARG A 1 88 ? -19.698 2.902 18.016 1.00 97.75 88 ARG A N 1
ATOM 671 C CA . ARG A 1 88 ? -19.310 2.049 16.885 1.00 97.75 88 ARG A CA 1
ATOM 672 C C . ARG A 1 88 ? -17.831 1.693 16.950 1.00 97.75 88 ARG A C 1
ATOM 674 O O . ARG A 1 88 ? -17.014 2.519 17.346 1.00 97.75 88 ARG A O 1
ATOM 681 N N . LEU A 1 89 ? -17.504 0.494 16.471 1.00 97.38 89 LEU A N 1
ATOM 682 C CA . LEU A 1 89 ? -16.138 0.016 16.274 1.00 97.38 89 LEU A CA 1
ATOM 683 C C . LEU A 1 89 ? -15.867 -0.203 14.787 1.00 97.38 89 LEU A C 1
ATOM 685 O O . LEU A 1 89 ? -16.689 -0.787 14.082 1.00 97.38 89 LEU A O 1
ATOM 689 N N . VAL A 1 90 ? -14.688 0.210 14.330 1.00 97.81 90 VAL A N 1
ATOM 690 C CA . VAL A 1 90 ? -14.142 -0.167 13.024 1.00 97.81 90 VAL A CA 1
ATOM 691 C C . VAL A 1 90 ? -12.833 -0.905 13.275 1.00 97.81 90 VAL A C 1
ATOM 693 O O . VAL A 1 90 ? -11.932 -0.361 13.908 1.00 97.81 90 VAL A O 1
ATOM 696 N N . ILE A 1 91 ? -12.730 -2.147 12.800 1.00 96.69 91 ILE A N 1
ATOM 697 C CA . ILE A 1 91 ? -11.542 -2.987 12.994 1.00 96.69 91 ILE A CA 1
ATOM 698 C C . ILE A 1 91 ? -10.691 -2.944 11.724 1.00 96.69 91 ILE A C 1
ATOM 700 O O . ILE A 1 91 ? -11.105 -3.424 10.672 1.00 96.69 91 ILE A O 1
ATOM 704 N N . THR A 1 92 ? -9.487 -2.383 11.837 1.00 97.00 92 THR A N 1
ATOM 705 C CA . THR A 1 92 ? -8.488 -2.282 10.755 1.00 97.00 92 THR A CA 1
ATOM 706 C C . THR A 1 92 ? -7.112 -2.757 11.232 1.00 97.00 92 THR A C 1
ATOM 708 O O . THR A 1 92 ? -6.100 -2.095 11.014 1.00 97.00 92 THR A O 1
ATOM 711 N N . ALA A 1 93 ? -7.067 -3.897 11.930 1.00 96.12 93 ALA A N 1
ATOM 712 C CA . ALA A 1 93 ? -5.878 -4.393 12.633 1.00 96.12 93 ALA A CA 1
ATOM 713 C C . ALA A 1 93 ? -4.855 -5.130 11.738 1.00 96.12 93 ALA A C 1
ATOM 715 O O . ALA A 1 93 ? -3.910 -5.737 12.242 1.00 96.12 93 ALA A O 1
ATOM 716 N N . GLY A 1 94 ? -5.020 -5.104 10.411 1.00 95.88 94 GLY A N 1
ATOM 717 C CA . GLY A 1 94 ? -4.095 -5.738 9.466 1.00 95.88 94 GLY A CA 1
ATOM 718 C C . GLY A 1 94 ? -3.897 -7.230 9.756 1.00 95.88 94 GLY A C 1
ATOM 719 O O . GLY A 1 94 ? -4.872 -7.962 9.920 1.00 95.88 94 GLY A O 1
ATOM 720 N N . ALA A 1 95 ? -2.641 -7.672 9.867 1.00 95.62 95 ALA A N 1
ATOM 721 C CA . ALA A 1 95 ? -2.277 -9.065 10.151 1.00 95.62 95 ALA A CA 1
ATOM 722 C C . ALA A 1 95 ? -2.791 -9.605 11.505 1.00 95.62 95 ALA A C 1
ATOM 724 O O . ALA A 1 95 ? -2.786 -10.813 11.711 1.00 95.62 95 ALA A O 1
ATOM 725 N N . TRP A 1 96 ? -3.248 -8.742 12.419 1.00 95.88 96 TRP A N 1
ATOM 726 C CA . TRP A 1 96 ? -3.812 -9.137 13.719 1.00 95.88 96 TRP A CA 1
ATOM 727 C C . TRP A 1 96 ? -5.343 -9.247 13.716 1.00 95.88 96 TRP A C 1
ATOM 729 O O . TRP A 1 96 ? -5.939 -9.513 14.756 1.00 95.88 96 TRP A O 1
ATOM 739 N N . THR A 1 97 ? -5.997 -9.037 12.568 1.00 95.62 97 THR A N 1
ATOM 740 C CA . THR A 1 97 ? -7.467 -8.971 12.481 1.00 95.62 97 THR A CA 1
ATOM 741 C C . THR A 1 97 ? -8.152 -10.262 12.931 1.00 95.62 97 THR A C 1
ATOM 743 O O . THR A 1 97 ? -9.163 -10.179 13.625 1.00 95.62 97 THR A O 1
ATOM 746 N N . SER A 1 98 ? -7.603 -11.434 12.599 1.00 92.38 98 SER A N 1
ATOM 747 C CA . SER A 1 98 ? -8.125 -12.741 13.035 1.00 92.38 98 SER A CA 1
ATOM 748 C C . SER A 1 98 ? -8.234 -12.829 14.563 1.00 92.38 98 SER A C 1
ATOM 750 O O . SER A 1 98 ? -9.303 -13.103 15.100 1.00 92.38 98 SER A O 1
ATOM 752 N N . GLY A 1 99 ? -7.196 -12.388 15.281 1.00 89.81 99 GLY A N 1
ATOM 753 C CA . GLY A 1 99 ? -7.193 -12.327 16.747 1.00 89.81 99 GLY A CA 1
ATOM 754 C C . GLY A 1 99 ? -8.250 -11.403 17.374 1.00 89.81 99 GLY A C 1
ATOM 755 O O . GLY A 1 99 ? -8.513 -11.517 18.567 1.00 89.81 99 GLY A O 1
ATOM 756 N N . MET A 1 100 ? -8.868 -10.504 16.600 1.00 93.12 100 MET A N 1
ATOM 757 C CA . MET A 1 100 ? -9.949 -9.616 17.058 1.00 93.12 100 MET A CA 1
ATOM 758 C C . MET A 1 100 ? -11.331 -10.014 16.529 1.00 93.12 100 MET A C 1
ATOM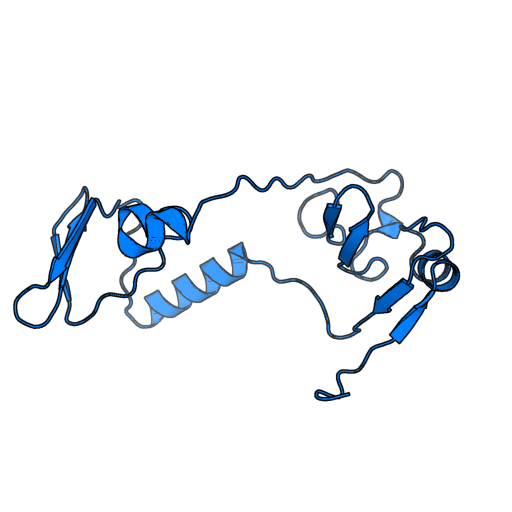 760 O O . MET A 1 100 ? -12.346 -9.570 17.069 1.00 93.12 100 MET A O 1
ATOM 764 N N . VAL A 1 101 ? -11.380 -10.796 15.449 1.00 95.19 101 VAL A N 1
ATOM 765 C CA . VAL A 1 101 ? -12.601 -11.179 14.735 1.00 95.19 101 VAL A CA 1
ATOM 766 C C . VAL A 1 101 ? -12.492 -12.663 14.362 1.00 95.19 101 VAL A C 1
ATOM 768 O O . VAL A 1 101 ? -12.138 -12.979 13.226 1.00 95.19 101 VAL A O 1
ATOM 771 N N . PRO A 1 102 ? -12.838 -13.584 15.285 1.00 92.00 102 PRO A N 1
ATOM 772 C CA . PRO A 1 102 ? -12.540 -15.015 15.135 1.00 92.00 102 PRO A CA 1
ATOM 773 C C . PRO A 1 102 ? -13.148 -15.685 13.896 1.00 92.00 102 PRO A C 1
ATOM 775 O O . PRO A 1 102 ? -12.626 -16.665 13.379 1.00 92.00 102 PRO A O 1
ATOM 778 N N . ILE A 1 103 ? -14.252 -15.148 13.360 1.00 95.12 103 ILE A N 1
ATOM 779 C CA . ILE A 1 103 ? -14.849 -15.665 12.115 1.00 95.12 103 ILE A CA 1
ATOM 780 C C . ILE A 1 103 ? -13.929 -15.489 10.891 1.00 95.12 103 ILE A C 1
ATOM 782 O O . ILE A 1 103 ? -14.182 -16.074 9.841 1.00 95.12 103 ILE A O 1
ATOM 786 N N . LEU A 1 104 ? -12.867 -14.686 11.007 1.00 95.69 104 LEU A N 1
ATOM 787 C CA . LEU A 1 104 ? -11.888 -14.454 9.950 1.00 95.69 104 LEU A CA 1
ATOM 788 C C . LEU A 1 104 ? -10.619 -15.304 10.096 1.00 95.69 104 LEU A C 1
ATOM 790 O O . LEU A 1 104 ? -9.735 -15.152 9.259 1.00 95.69 104 LEU A O 1
ATOM 794 N N . ASP A 1 105 ? -10.513 -16.189 11.090 1.00 93.25 105 ASP A N 1
ATOM 795 C CA . ASP A 1 105 ? -9.278 -16.942 11.369 1.00 93.25 105 ASP A CA 1
ATOM 796 C C . ASP A 1 105 ? -8.753 -17.722 10.151 1.00 93.25 105 ASP A C 1
ATOM 798 O O . ASP A 1 105 ? -7.571 -17.630 9.823 1.00 93.25 105 ASP A O 1
ATOM 802 N N . ASP A 1 106 ? -9.641 -18.395 9.416 1.00 94.31 106 ASP A N 1
ATOM 803 C CA . ASP A 1 106 ? -9.285 -19.160 8.210 1.00 94.31 106 ASP A CA 1
ATOM 804 C C . ASP A 1 106 ? -9.310 -18.321 6.915 1.00 94.31 106 ASP A C 1
ATOM 806 O O . ASP A 1 106 ? -8.943 -18.804 5.844 1.00 94.31 106 ASP A O 1
ATOM 810 N N . LEU A 1 107 ? -9.770 -17.066 6.986 1.00 94.25 107 LEU A N 1
ATOM 811 C CA . LEU A 1 107 ? -9.948 -16.182 5.826 1.00 94.25 107 LEU A CA 1
ATOM 812 C C . LEU A 1 107 ? -8.858 -15.109 5.728 1.00 94.25 107 LEU A C 1
ATOM 814 O O . LEU A 1 107 ? -8.440 -14.748 4.630 1.00 94.25 107 LEU A O 1
ATOM 818 N N . ALA A 1 108 ? -8.403 -14.591 6.866 1.00 94.31 108 ALA A N 1
ATOM 819 C CA . ALA A 1 108 ? -7.433 -13.508 6.987 1.00 94.31 108 ALA A CA 1
ATOM 820 C C . ALA A 1 108 ? -6.095 -14.043 7.516 1.00 94.31 108 ALA A C 1
ATOM 822 O O . ALA A 1 108 ? -5.606 -13.618 8.562 1.00 94.31 108 ALA A O 1
ATOM 823 N N . VAL A 1 109 ? -5.513 -14.994 6.782 1.00 95.12 109 VAL A N 1
ATOM 824 C CA . VAL A 1 109 ? -4.244 -15.638 7.140 1.00 95.12 109 VAL A CA 1
ATOM 825 C C . VAL A 1 109 ? -3.069 -14.716 6.782 1.00 95.12 109 VAL A C 1
ATOM 827 O O . VAL A 1 109 ? -2.895 -14.392 5.605 1.00 95.12 109 VAL A O 1
ATOM 830 N N . PRO A 1 110 ? -2.241 -14.282 7.752 1.00 95.50 110 PRO A N 1
ATOM 831 C CA . PRO A 1 110 ? -1.094 -13.428 7.466 1.00 95.50 110 PRO A CA 1
ATOM 832 C C . PRO A 1 110 ? -0.028 -14.144 6.635 1.00 95.50 110 PRO A C 1
ATOM 834 O O . PRO A 1 110 ? 0.336 -15.285 6.916 1.00 95.50 110 PRO A O 1
ATOM 837 N N . GLU A 1 111 ? 0.545 -13.430 5.670 1.00 95.25 111 GLU A N 1
ATOM 838 C CA . GLU A 1 111 ? 1.647 -13.922 4.848 1.00 95.25 111 GLU A CA 1
ATOM 839 C C . GLU A 1 111 ? 2.876 -13.026 4.998 1.00 95.25 111 GLU A C 1
ATOM 841 O O . GLU A 1 111 ? 2.792 -11.795 5.008 1.00 95.25 111 GLU A O 1
ATOM 846 N N . ARG A 1 112 ? 4.050 -13.651 5.093 1.00 96.25 112 ARG A N 1
ATOM 847 C CA . ARG A 1 112 ? 5.317 -12.929 5.128 1.00 96.25 112 ARG A CA 1
ATOM 848 C C . ARG A 1 112 ? 5.748 -12.553 3.710 1.00 96.25 112 ARG A C 1
ATOM 850 O O . ARG A 1 112 ? 6.360 -13.360 3.019 1.00 96.25 112 ARG A O 1
ATOM 857 N N . GLN A 1 113 ? 5.512 -11.300 3.341 1.00 94.88 113 GLN A N 1
ATOM 858 C CA . GLN A 1 113 ? 5.986 -10.700 2.093 1.00 94.88 113 GLN A CA 1
ATOM 859 C C . GLN A 1 113 ? 7.297 -9.934 2.326 1.00 94.88 113 GLN A C 1
ATOM 861 O O . GLN A 1 113 ? 7.409 -9.167 3.282 1.00 94.88 113 GLN A O 1
ATOM 866 N N . VAL A 1 114 ? 8.307 -10.157 1.480 1.00 94.25 114 VAL A N 1
ATOM 867 C CA . VAL A 1 114 ? 9.636 -9.528 1.599 1.00 94.25 114 VAL A CA 1
ATOM 868 C C . VAL A 1 114 ? 9.898 -8.623 0.408 1.00 94.25 114 VAL A C 1
ATOM 870 O O . VAL A 1 114 ? 9.594 -8.980 -0.724 1.00 94.25 114 VAL A O 1
ATOM 873 N N . LEU A 1 115 ? 10.522 -7.483 0.687 1.00 93.44 115 LEU A N 1
ATOM 874 C CA . LEU A 1 115 ? 11.054 -6.560 -0.306 1.00 93.44 115 LEU A CA 1
ATOM 875 C C . LEU A 1 115 ? 12.583 -6.578 -0.277 1.00 93.44 115 LEU A C 1
ATOM 877 O O . LEU A 1 115 ? 13.189 -6.785 0.778 1.00 93.44 115 LEU A O 1
ATOM 881 N N . ALA A 1 116 ? 13.193 -6.340 -1.432 1.00 93.62 116 ALA A N 1
ATOM 882 C CA . ALA A 1 116 ? 14.627 -6.149 -1.580 1.00 93.62 116 ALA A CA 1
ATOM 883 C C . ALA A 1 116 ? 14.872 -4.835 -2.321 1.00 93.62 116 ALA A C 1
ATOM 885 O O . ALA A 1 116 ? 14.147 -4.529 -3.257 1.00 93.62 116 ALA A O 1
ATOM 886 N N . TRP A 1 117 ? 15.898 -4.096 -1.898 1.00 93.94 117 TRP A N 1
ATOM 887 C CA . TRP A 1 117 ? 16.411 -2.930 -2.612 1.00 93.94 117 TRP A CA 1
ATOM 888 C C . TRP A 1 117 ? 17.777 -3.298 -3.161 1.00 93.94 117 TRP A C 1
ATOM 890 O O . TRP A 1 117 ? 18.714 -3.546 -2.394 1.00 93.94 117 TRP A O 1
ATOM 900 N N . LEU A 1 118 ? 17.880 -3.388 -4.483 1.00 93.12 118 LEU A N 1
ATOM 901 C CA . LEU A 1 118 ? 19.091 -3.847 -5.152 1.00 93.12 118 LEU A CA 1
ATOM 902 C C . LEU A 1 118 ? 19.765 -2.672 -5.852 1.00 93.12 118 LEU A C 1
ATOM 904 O O . LEU A 1 118 ? 19.149 -1.996 -6.668 1.00 93.12 118 LEU A O 1
ATOM 908 N N . GLN A 1 119 ? 21.037 -2.416 -5.537 1.00 92.69 119 GLN A N 1
ATOM 909 C CA . GLN A 1 119 ? 21.802 -1.329 -6.149 1.00 92.69 119 GLN A CA 1
ATOM 910 C C . GLN A 1 119 ? 22.125 -1.667 -7.617 1.00 92.69 119 GLN A C 1
ATOM 912 O O . GLN A 1 119 ? 22.896 -2.603 -7.854 1.00 92.69 119 GLN A O 1
ATOM 917 N N . PRO A 1 120 ? 21.609 -0.910 -8.608 1.00 91.88 120 PRO A N 1
ATOM 918 C CA . PRO A 1 120 ? 21.964 -1.134 -10.004 1.00 91.88 120 PRO A CA 1
ATOM 919 C C . PRO A 1 120 ? 23.432 -0.811 -10.278 1.00 91.88 120 PRO A C 1
ATOM 921 O O . PRO A 1 120 ? 23.998 0.099 -9.665 1.00 91.88 120 PRO A O 1
ATOM 924 N N . ILE A 1 121 ? 24.011 -1.505 -11.263 1.00 93.31 121 ILE A N 1
ATOM 925 C CA . ILE A 1 121 ? 25.325 -1.165 -11.835 1.00 93.31 121 ILE A CA 1
ATOM 926 C C . ILE A 1 121 ? 25.254 0.203 -12.524 1.00 93.31 121 ILE A C 1
ATOM 928 O O . ILE A 1 121 ? 26.124 1.045 -12.317 1.00 93.31 121 ILE A O 1
ATOM 932 N N . ASP A 1 122 ? 24.196 0.428 -13.306 1.00 94.25 122 ASP A N 1
ATOM 933 C CA . ASP A 1 122 ? 23.876 1.715 -13.915 1.00 94.25 122 ASP A CA 1
ATOM 934 C C . ASP A 1 122 ? 22.520 2.200 -13.395 1.00 94.25 122 ASP A C 1
ATOM 936 O O . ASP A 1 122 ? 21.464 1.738 -13.826 1.00 94.25 122 ASP A O 1
ATOM 940 N N . GLY A 1 123 ? 22.550 3.118 -12.428 1.00 92.81 123 GLY A N 1
ATOM 941 C CA . GLY A 1 123 ? 21.339 3.671 -11.821 1.00 92.81 123 GLY A CA 1
ATOM 942 C C . GLY A 1 123 ? 20.523 4.564 -12.758 1.00 92.81 123 GLY A C 1
ATOM 943 O O . GLY A 1 123 ? 19.346 4.790 -12.486 1.00 92.81 123 GLY A O 1
ATOM 944 N N . SER A 1 124 ? 21.106 5.051 -13.861 1.00 94.62 124 SER A N 1
ATOM 945 C CA . SER A 1 124 ? 20.403 5.939 -14.797 1.00 94.62 124 SER A CA 1
ATOM 946 C C . SER A 1 124 ? 19.269 5.237 -15.554 1.00 94.62 124 SER A C 1
ATOM 948 O O . SER A 1 124 ? 18.340 5.894 -16.013 1.00 94.62 124 SER A O 1
ATOM 950 N N . LEU A 1 125 ? 19.301 3.902 -15.618 1.00 96.06 125 LEU A N 1
ATOM 951 C CA . LEU A 1 125 ? 18.275 3.082 -16.270 1.00 96.06 125 LEU A CA 1
ATOM 952 C C . LEU A 1 125 ? 17.054 2.802 -15.383 1.00 96.06 125 LEU A C 1
ATOM 954 O O . LEU A 1 125 ? 16.091 2.215 -15.865 1.00 96.06 125 LEU A O 1
ATOM 958 N N . TYR A 1 126 ? 17.104 3.185 -14.103 1.00 96.25 126 TYR A N 1
ATOM 959 C CA . TYR A 1 126 ? 16.089 2.851 -13.098 1.00 96.25 126 TYR A CA 1
ATOM 960 C C . TYR A 1 126 ? 15.472 4.095 -12.451 1.00 96.25 126 TYR A C 1
ATOM 962 O O . TYR A 1 126 ? 14.899 4.003 -11.368 1.00 96.25 126 TYR A O 1
ATOM 970 N N . THR A 1 127 ? 15.597 5.273 -13.068 1.00 94.88 127 THR A N 1
ATOM 971 C CA . THR A 1 127 ? 14.956 6.491 -12.550 1.00 94.88 127 THR A CA 1
ATOM 972 C C . THR A 1 127 ? 13.459 6.507 -12.886 1.00 94.88 127 THR A C 1
ATOM 974 O O . THR A 1 127 ? 13.043 5.849 -13.842 1.00 94.88 127 THR A O 1
ATOM 977 N N . PRO A 1 128 ? 12.624 7.265 -12.151 1.00 94.44 128 PRO A N 1
ATOM 978 C CA . PRO A 1 128 ? 11.186 7.347 -12.426 1.00 94.44 128 PRO A CA 1
ATOM 979 C C . PRO A 1 128 ? 10.825 7.830 -13.836 1.00 94.44 128 PRO A C 1
ATOM 981 O O . PRO A 1 128 ? 9.741 7.530 -14.326 1.00 94.44 128 PRO A O 1
ATOM 984 N N . GLU A 1 129 ? 11.712 8.581 -14.491 1.00 93.50 129 GLU A N 1
ATOM 985 C CA . GLU A 1 129 ? 11.521 9.087 -15.853 1.00 93.50 129 GLU A CA 1
ATOM 986 C C . GLU A 1 129 ? 11.761 8.019 -16.930 1.00 93.50 129 GLU A C 1
ATOM 988 O O . GLU A 1 129 ? 11.292 8.180 -18.055 1.00 93.50 129 GLU A O 1
ATOM 993 N N . VAL A 1 130 ? 12.508 6.958 -16.602 1.00 94.25 130 VAL A N 1
ATOM 994 C CA . VAL A 1 130 ? 13.004 5.962 -17.568 1.00 94.25 130 VAL A CA 1
ATOM 995 C C . VAL A 1 130 ? 12.497 4.552 -17.261 1.00 94.25 130 VAL A C 1
ATOM 997 O O . VAL A 1 130 ? 12.402 3.737 -18.171 1.00 94.25 130 VAL A O 1
ATOM 1000 N N . PHE A 1 131 ? 12.139 4.242 -16.012 1.00 95.62 131 PHE A N 1
ATOM 1001 C CA . PHE A 1 131 ? 11.751 2.896 -15.592 1.00 95.62 131 PHE A CA 1
ATOM 1002 C C . PHE A 1 131 ? 10.345 2.875 -14.974 1.00 95.62 131 PHE A C 1
ATOM 1004 O O . PHE A 1 131 ? 10.115 3.505 -13.938 1.00 95.62 131 PHE A O 1
ATOM 1011 N N . PRO A 1 132 ? 9.383 2.151 -15.576 1.00 95.50 132 PRO A N 1
ATOM 1012 C CA . PRO A 1 132 ? 8.023 2.100 -15.068 1.00 95.50 132 PRO A CA 1
ATOM 1013 C C . PRO A 1 132 ? 7.934 1.213 -13.825 1.00 95.50 132 PRO A C 1
ATOM 1015 O O . PRO A 1 132 ? 8.629 0.202 -13.704 1.00 95.50 132 PRO A O 1
ATOM 1018 N N . VAL A 1 133 ? 6.991 1.541 -12.939 1.00 96.00 133 VAL A N 1
ATOM 1019 C CA . VAL A 1 133 ? 6.504 0.574 -11.949 1.00 96.00 133 VAL A CA 1
ATOM 1020 C C . VAL A 1 133 ? 5.935 -0.642 -12.669 1.00 96.00 133 VAL A C 1
ATOM 1022 O O . VAL A 1 133 ? 5.296 -0.504 -13.716 1.00 96.00 133 VAL A O 1
ATOM 1025 N N . PHE A 1 134 ? 6.131 -1.831 -12.111 1.00 95.69 134 PHE A N 1
ATOM 1026 C C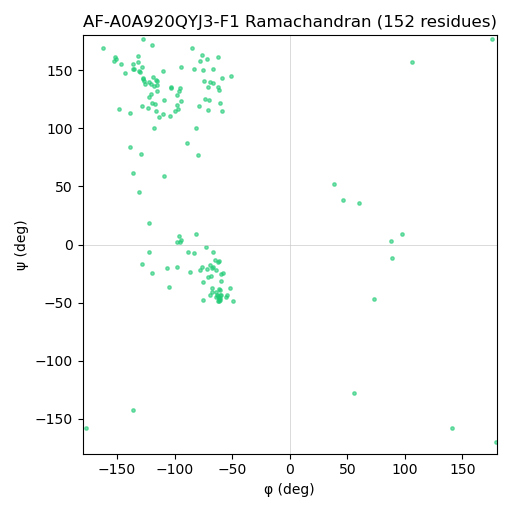A . PHE A 1 134 ? 5.647 -3.047 -12.750 1.00 95.69 134 PHE A CA 1
ATOM 1027 C C . PHE A 1 134 ? 4.972 -3.993 -11.772 1.00 95.69 134 PHE A C 1
ATOM 1029 O O . PHE A 1 134 ? 5.310 -4.069 -10.595 1.00 95.69 134 PHE A O 1
ATOM 1036 N N . ASN A 1 135 ? 4.027 -4.749 -12.321 1.00 96.12 135 ASN A N 1
ATOM 1037 C CA . ASN A 1 135 ? 3.594 -6.036 -11.807 1.00 96.12 135 ASN A CA 1
ATOM 1038 C C . ASN A 1 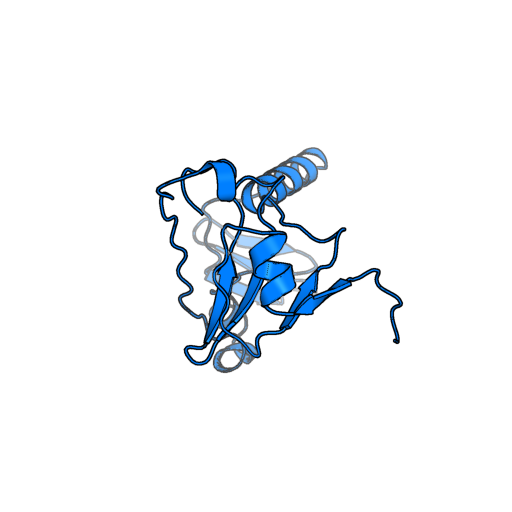135 ? 3.814 -7.036 -12.939 1.00 96.12 135 ASN A C 1
ATOM 1040 O O . ASN A 1 135 ? 3.354 -6.813 -14.059 1.00 96.12 135 ASN A O 1
ATOM 1044 N N . ALA A 1 136 ? 4.527 -8.114 -12.654 1.00 94.38 136 ALA A N 1
ATOM 1045 C CA . ALA A 1 136 ? 4.903 -9.118 -13.630 1.00 94.38 136 ALA A CA 1
ATOM 1046 C C . ALA A 1 136 ? 4.564 -10.516 -13.118 1.00 94.38 136 ALA A C 1
ATOM 1048 O O . ALA A 1 136 ? 4.584 -10.792 -11.915 1.00 94.38 136 ALA A O 1
ATOM 1049 N N . TYR A 1 137 ? 4.243 -11.394 -14.062 1.00 93.69 137 TYR A N 1
ATOM 1050 C CA . TYR A 1 137 ? 4.068 -12.815 -13.823 1.00 93.69 137 TYR A CA 1
ATOM 1051 C C . TYR A 1 137 ? 5.123 -13.562 -14.627 1.00 93.69 137 TYR A C 1
ATOM 1053 O O . TYR A 1 137 ? 5.174 -13.421 -15.849 1.00 93.69 137 TYR A O 1
ATOM 1061 N N . PHE A 1 138 ? 5.942 -14.329 -13.924 1.00 89.88 138 PHE A N 1
ATOM 1062 C CA . PHE A 1 138 ? 6.929 -15.243 -14.483 1.00 89.88 138 PHE A CA 1
ATOM 1063 C C . PHE A 1 138 ? 6.603 -16.668 -14.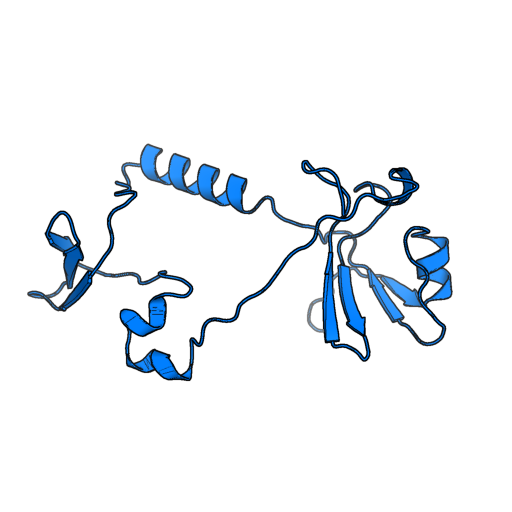023 1.00 89.88 138 PHE A C 1
ATOM 1065 O O . PHE A 1 138 ? 5.731 -16.863 -13.169 1.00 89.88 138 PHE A O 1
ATOM 1072 N N . ASP A 1 139 ? 7.302 -17.662 -14.567 1.00 90.88 139 ASP A N 1
ATOM 1073 C CA . ASP A 1 139 ? 7.089 -19.071 -14.211 1.00 90.88 139 ASP A CA 1
ATOM 1074 C C . ASP A 1 139 ? 7.327 -19.322 -12.710 1.00 90.88 139 ASP A C 1
ATOM 1076 O O . ASP A 1 139 ? 6.655 -20.148 -12.092 1.00 90.88 139 ASP A O 1
ATOM 1080 N N . GLU A 1 140 ? 8.242 -18.565 -12.100 1.00 92.06 140 GLU A N 1
ATOM 1081 C CA . GLU A 1 140 ? 8.569 -18.621 -10.675 1.00 92.06 140 GLU A CA 1
ATOM 1082 C C . GLU A 1 140 ? 7.520 -17.943 -9.782 1.00 92.06 140 GLU A C 1
ATOM 1084 O O . GLU A 1 140 ? 7.463 -18.220 -8.582 1.00 92.06 140 GLU A O 1
ATOM 1089 N N . GLY A 1 141 ? 6.679 -17.064 -10.340 1.00 93.00 141 GLY A N 1
ATOM 1090 C CA . GLY A 1 141 ? 5.605 -16.406 -9.604 1.00 93.00 141 GLY A CA 1
ATOM 1091 C C . GLY A 1 141 ? 5.379 -14.938 -9.957 1.00 93.00 141 GLY A C 1
ATOM 1092 O O . GLY A 1 141 ? 5.700 -14.453 -11.042 1.00 93.00 141 GLY A O 1
ATOM 1093 N N . ARG A 1 142 ? 4.750 -14.224 -9.017 1.00 94.19 142 ARG A N 1
ATOM 1094 C CA . ARG A 1 142 ? 4.394 -12.806 -9.153 1.00 94.19 142 ARG A CA 1
ATOM 1095 C C . ARG A 1 142 ? 5.459 -11.924 -8.534 1.00 94.19 142 ARG A C 1
ATOM 1097 O O . ARG A 1 142 ? 5.855 -12.143 -7.394 1.00 94.19 142 ARG A O 1
ATOM 1104 N N . TYR A 1 143 ? 5.825 -10.880 -9.261 1.00 95.12 143 TYR A N 1
ATOM 1105 C CA . TYR A 1 143 ? 6.770 -9.870 -8.817 1.00 95.12 143 TYR A CA 1
ATOM 1106 C C . TYR A 1 143 ? 6.190 -8.488 -9.062 1.00 95.12 143 TYR A C 1
ATOM 1108 O O . TYR A 1 143 ? 5.448 -8.270 -10.020 1.00 95.12 143 TYR A O 1
ATOM 1116 N N . TYR A 1 144 ? 6.557 -7.546 -8.209 1.00 96.19 144 TYR A N 1
ATOM 1117 C CA . TYR A 1 144 ? 6.329 -6.132 -8.445 1.00 96.19 144 TYR A CA 1
ATOM 1118 C C . TYR A 1 144 ? 7.585 -5.362 -8.069 1.00 96.19 144 TYR A C 1
ATOM 1120 O O . TYR A 1 144 ? 8.389 -5.835 -7.264 1.00 96.19 144 TYR A O 1
ATOM 1128 N N . GLY A 1 145 ? 7.751 -4.191 -8.665 1.00 95.19 145 GLY A N 1
ATOM 1129 C CA . GLY A 1 145 ? 8.918 -3.361 -8.422 1.00 95.19 145 GLY A CA 1
ATOM 1130 C C . GLY A 1 145 ? 8.702 -1.921 -8.846 1.00 95.19 145 GLY A C 1
ATOM 1131 O O . GLY A 1 145 ? 7.705 -1.571 -9.491 1.00 95.19 145 GLY A O 1
ATOM 1132 N N . PHE A 1 146 ? 9.649 -1.087 -8.440 1.00 95.25 146 PHE A N 1
ATOM 1133 C CA . PHE A 1 146 ? 9.578 0.360 -8.560 1.00 95.25 146 PHE A CA 1
ATOM 1134 C C . PHE A 1 146 ? 10.877 0.893 -9.165 1.00 95.25 146 PHE A C 1
ATOM 1136 O O . PHE A 1 146 ? 11.909 0.236 -9.061 1.00 95.25 146 PHE A O 1
ATOM 1143 N N . PRO A 1 147 ? 10.862 2.084 -9.780 1.00 95.44 147 PRO A N 1
ATOM 1144 C CA . PRO A 1 147 ? 12.098 2.812 -10.027 1.00 95.44 147 PRO A CA 1
ATOM 1145 C C . PRO A 1 147 ? 12.785 3.181 -8.704 1.00 95.44 147 PRO A C 1
ATOM 1147 O O . PRO A 1 147 ? 12.146 3.271 -7.651 1.00 95.44 147 PRO A O 1
ATOM 1150 N N . VAL A 1 148 ? 14.078 3.490 -8.775 1.00 94.31 148 VAL A N 1
ATOM 1151 C CA . VAL A 1 148 ? 14.842 4.051 -7.659 1.00 94.31 148 VAL A CA 1
ATOM 1152 C C . VAL A 1 148 ? 14.190 5.362 -7.222 1.00 94.31 148 VAL A C 1
ATOM 1154 O O . VAL A 1 148 ? 14.172 6.349 -7.962 1.00 94.31 148 VAL A O 1
ATOM 1157 N N . TYR A 1 149 ? 13.669 5.386 -5.996 1.00 91.69 149 TYR A N 1
ATOM 1158 C CA . TYR A 1 149 ? 13.010 6.562 -5.440 1.00 91.69 149 TYR A CA 1
ATOM 1159 C C . TYR A 1 149 ? 13.204 6.657 -3.924 1.00 91.69 149 TYR A C 1
ATOM 1161 O O . TYR A 1 149 ? 12.719 5.825 -3.160 1.00 91.69 149 TYR A O 1
ATOM 1169 N N . GLY A 1 150 ? 13.878 7.719 -3.470 1.00 85.50 150 GLY A N 1
ATOM 1170 C CA . GLY A 1 150 ? 14.075 8.048 -2.051 1.00 85.50 150 GLY A CA 1
ATOM 1171 C C . GLY A 1 150 ? 15.078 7.156 -1.308 1.00 85.50 150 GLY A C 1
ATOM 1172 O O . GLY A 1 150 ? 15.955 7.678 -0.623 1.00 85.50 150 GLY A O 1
ATOM 1173 N N . ILE A 1 151 ? 14.975 5.836 -1.460 1.00 79.50 151 ILE A N 1
ATOM 1174 C CA . ILE A 1 151 ? 15.900 4.838 -0.912 1.00 79.50 151 ILE A CA 1
ATOM 1175 C C . ILE A 1 151 ? 16.805 4.338 -2.053 1.00 79.50 151 ILE A C 1
ATOM 1177 O O . ILE A 1 151 ? 16.294 4.086 -3.144 1.00 79.50 151 ILE A O 1
ATOM 1181 N N . PRO A 1 152 ? 18.131 4.203 -1.850 1.00 74.31 152 PRO A N 1
ATOM 1182 C CA . PRO A 1 152 ? 19.013 3.613 -2.853 1.00 74.31 152 PRO A CA 1
ATOM 1183 C C . PRO A 1 152 ? 18.633 2.163 -3.173 1.00 74.31 152 PRO A C 1
ATOM 1185 O O . PRO A 1 152 ? 18.466 1.349 -2.266 1.00 74.31 152 PRO A O 1
ATOM 1188 N N . GLY A 1 153 ? 18.561 1.846 -4.464 1.00 67.81 153 GLY A N 1
ATOM 1189 C CA . GLY A 1 153 ? 18.147 0.541 -4.978 1.00 67.81 153 GLY A CA 1
ATOM 1190 C C . GLY A 1 153 ? 16.747 0.564 -5.589 1.00 67.81 153 GLY A C 1
ATOM 1191 O O . GLY A 1 153 ? 15.958 1.465 -5.302 1.00 67.81 153 GLY A O 1
ATOM 1192 N N . PHE A 1 154 ? 16.485 -0.400 -6.470 1.00 76.19 154 PHE A N 1
ATOM 1193 C CA . PHE A 1 154 ? 15.174 -0.647 -7.077 1.00 76.19 154 PHE A CA 1
ATOM 1194 C C . PHE A 1 154 ? 14.583 -1.966 -6.568 1.00 76.19 154 PHE A C 1
ATOM 1196 O O . PHE A 1 154 ? 15.387 -2.789 -6.051 1.00 76.19 154 PHE A O 1
#